Protein AF-A0A8J8J8D7-F1 (afdb_monomer_lite)

Radius of gyration: 16.43 Å; chains: 1; bounding box: 37×36×45 Å

pLDDT: mean 87.83, std 12.88, range [41.38, 97.94]

Foldseek 3Di:
DDAAEEADDLVLLLQCLPDPDLVPGPSNVVLVCLVVVNHAHEDEPVRLVVSLVVLCVSCVVNVHNVSSVVSSVSNVVRYDYDDDPDACLVVPVVCVVVVDSVVRDRDDD

Secondary structure (DSSP, 8-state):
-PPEEE---HHHHHHHHH-S-TTT-HHHHHHHHHHTTSEEEEE-HHHHHHHHHHHHHHHHHTT-HHHHHHHHHHHHHTEEE---S---TT-HHHHHHHS-GGGG-----

Sequence (109 aa):
MPKLKVVLDTSILISALKSRDVKRSPSWKILSLLSEDKLVNYGSKETIEEMKETLAIVGLLVGKPEKAKAIYHLVLNHTKRVSPRVQFEEDRELVKLVGHADDLTSSPP

Structure (mmCIF, N/CA/C/O backbone):
data_AF-A0A8J8J8D7-F1
#
_entry.id   AF-A0A8J8J8D7-F1
#
loop_
_atom_site.group_PDB
_atom_site.id
_atom_site.type_symbol
_atom_site.label_atom_id
_atom_site.label_alt_id
_atom_site.label_comp_id
_atom_site.label_asym_id
_atom_site.label_entity_id
_atom_site.label_seq_id
_atom_site.pdbx_PDB_ins_code
_atom_site.Cartn_x
_atom_site.Cartn_y
_atom_site.Cartn_z
_atom_site.occupancy
_atom_site.B_iso_or_equiv
_atom_site.auth_seq_id
_atom_site.auth_comp_id
_atom_site.auth_asym_id
_atom_site.auth_atom_id
_atom_site.pdbx_PDB_model_num
ATOM 1 N N . MET A 1 1 ? -8.206 -21.255 -2.842 1.00 66.69 1 MET A N 1
ATOM 2 C CA . MET A 1 1 ? -9.303 -20.450 -3.430 1.00 66.69 1 MET A CA 1
ATOM 3 C C . MET A 1 1 ? -8.712 -19.401 -4.362 1.00 66.69 1 MET A C 1
ATOM 5 O O . MET A 1 1 ? -7.584 -18.985 -4.109 1.00 66.69 1 MET A O 1
ATOM 9 N N . PRO A 1 2 ? -9.411 -18.997 -5.435 1.00 82.38 2 PRO A N 1
ATOM 10 C CA . PRO A 1 2 ? -8.967 -17.885 -6.270 1.00 82.38 2 PRO A CA 1
ATOM 11 C C . PRO A 1 2 ? -8.956 -16.583 -5.452 1.00 82.38 2 PRO A C 1
ATOM 13 O O . PRO A 1 2 ? -9.939 -16.265 -4.788 1.00 82.38 2 PRO A O 1
ATOM 16 N N . LYS A 1 3 ? -7.836 -15.853 -5.488 1.00 89.94 3 LYS A N 1
ATOM 17 C CA . LYS A 1 3 ? -7.692 -14.526 -4.868 1.00 89.94 3 LYS A CA 1
ATOM 18 C C . LYS A 1 3 ? -8.001 -13.450 -5.894 1.00 89.94 3 LYS A C 1
ATOM 20 O O . LYS A 1 3 ? -7.581 -13.570 -7.050 1.00 89.94 3 LYS A O 1
ATOM 25 N N . LEU A 1 4 ? -8.677 -12.385 -5.473 1.00 93.31 4 LEU A N 1
ATOM 26 C CA . LEU A 1 4 ? -8.870 -11.229 -6.339 1.00 93.31 4 LEU A CA 1
ATOM 27 C C . LEU A 1 4 ? -7.525 -10.497 -6.495 1.00 93.31 4 LEU A C 1
ATOM 29 O O . LEU A 1 4 ? -6.828 -10.216 -5.520 1.00 93.31 4 LEU A O 1
ATOM 33 N N . LYS A 1 5 ? -7.135 -10.254 -7.747 1.00 94.62 5 LYS A N 1
ATOM 34 C CA . LYS A 1 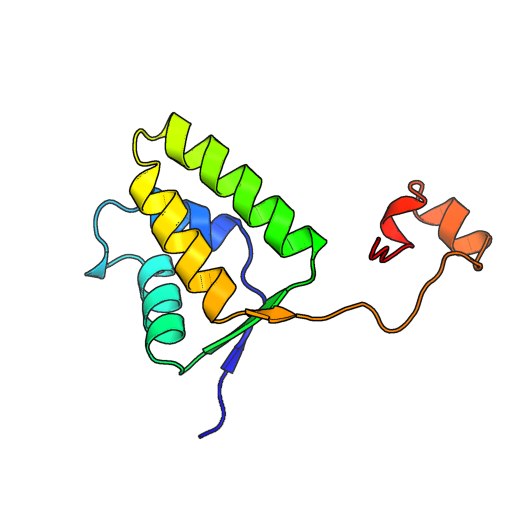5 ? -5.879 -9.593 -8.111 1.00 94.62 5 LYS A CA 1
ATOM 35 C C . LYS A 1 5 ? -6.131 -8.099 -8.228 1.00 94.62 5 LYS A C 1
ATOM 37 O O . LYS A 1 5 ? -7.033 -7.707 -8.962 1.00 94.62 5 LYS A O 1
ATOM 42 N N . VAL A 1 6 ? -5.347 -7.291 -7.527 1.00 95.38 6 VAL A N 1
ATOM 43 C CA . VAL A 1 6 ? -5.515 -5.834 -7.513 1.00 95.38 6 VAL A CA 1
ATOM 44 C C . VAL A 1 6 ? -4.177 -5.126 -7.673 1.00 95.38 6 VAL A C 1
ATOM 46 O O . VAL A 1 6 ? -3.134 -5.692 -7.358 1.00 95.38 6 VAL A O 1
ATOM 49 N N . VAL A 1 7 ? -4.230 -3.882 -8.137 1.00 94.69 7 VAL A N 1
ATOM 50 C CA . VAL A 1 7 ? -3.150 -2.903 -8.002 1.00 94.69 7 VAL A CA 1
ATOM 51 C C . VAL A 1 7 ? -3.717 -1.802 -7.122 1.00 94.69 7 VAL A C 1
ATOM 53 O O . VAL A 1 7 ? -4.676 -1.132 -7.505 1.00 94.69 7 VAL A O 1
ATOM 56 N N . LEU A 1 8 ? -3.220 -1.703 -5.894 1.00 95.12 8 LEU A N 1
ATOM 57 C CA . LEU A 1 8 ? -3.669 -0.685 -4.956 1.00 95.12 8 LEU A CA 1
ATOM 58 C C . LEU A 1 8 ? -3.022 0.645 -5.309 1.00 95.12 8 LEU A C 1
ATOM 60 O O . LEU A 1 8 ? -1.805 0.747 -5.354 1.00 95.12 8 LEU A O 1
ATOM 64 N N . ASP A 1 9 ? -3.850 1.661 -5.501 1.00 93.12 9 ASP A N 1
ATOM 65 C CA . ASP A 1 9 ? -3.385 3.032 -5.639 1.00 93.12 9 ASP A CA 1
ATOM 66 C C . ASP A 1 9 ? -3.067 3.655 -4.265 1.00 93.12 9 ASP A C 1
ATOM 68 O O . ASP A 1 9 ? -3.716 3.350 -3.251 1.00 93.12 9 ASP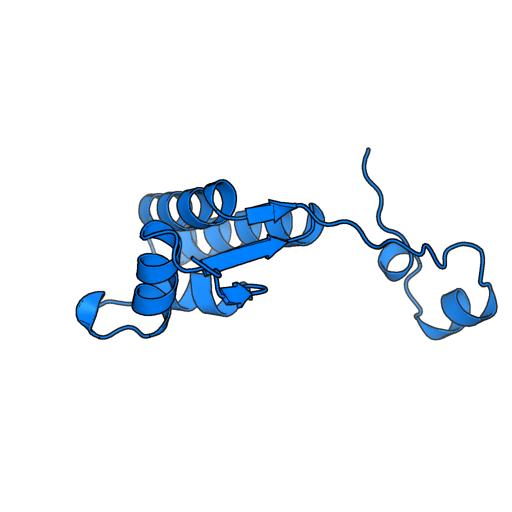 A O 1
ATOM 72 N N . THR A 1 10 ? -2.102 4.575 -4.226 1.00 92.75 10 THR A N 1
ATOM 73 C CA . THR A 1 10 ? -1.649 5.254 -3.002 1.00 92.75 10 THR A CA 1
ATOM 74 C C . THR A 1 10 ? -2.795 6.015 -2.317 1.00 92.75 10 THR A C 1
ATOM 76 O O . THR A 1 10 ? -2.862 6.071 -1.082 1.00 92.75 10 THR A O 1
ATOM 79 N N . SER A 1 11 ? -3.773 6.526 -3.079 1.00 94.75 11 SER A N 1
ATOM 80 C CA . SER A 1 11 ? -4.945 7.234 -2.538 1.00 94.75 11 SER A CA 1
ATOM 81 C C . SER A 1 11 ? -5.812 6.372 -1.608 1.00 94.75 11 SER A C 1
ATOM 83 O O . SER A 1 11 ? -6.370 6.888 -0.629 1.00 94.75 11 SER A O 1
ATOM 85 N N . ILE A 1 12 ? -5.882 5.053 -1.835 1.00 95.50 12 ILE A N 1
ATOM 86 C CA . ILE A 1 12 ? -6.600 4.115 -0.960 1.00 95.50 12 ILE A CA 1
ATOM 87 C C . ILE A 1 12 ? -5.908 4.036 0.401 1.00 95.50 12 ILE A C 1
ATOM 89 O O . ILE A 1 12 ? -6.573 4.062 1.441 1.00 95.50 12 ILE A O 1
ATOM 93 N N . LEU A 1 13 ? -4.576 4.004 0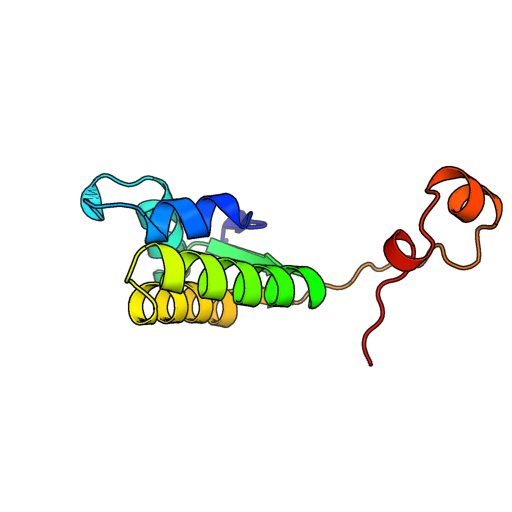.410 1.00 95.81 13 LEU A N 1
ATOM 94 C CA . LEU A 1 13 ? -3.782 3.922 1.634 1.00 95.81 13 LEU A CA 1
ATOM 95 C C . LEU A 1 13 ? -3.867 5.227 2.433 1.00 95.81 13 LEU A C 1
ATOM 97 O O . LEU A 1 13 ? -4.081 5.202 3.648 1.00 95.81 13 LEU A O 1
ATOM 101 N N . ILE A 1 14 ? -3.806 6.372 1.747 1.00 95.75 14 ILE A N 1
ATOM 102 C CA . ILE A 1 14 ? -4.012 7.698 2.349 1.00 95.75 14 ILE A CA 1
ATOM 103 C C . ILE A 1 14 ? -5.413 7.797 2.968 1.00 95.75 14 ILE A C 1
ATOM 105 O O . ILE A 1 14 ? -5.571 8.271 4.098 1.00 95.75 14 ILE A O 1
ATOM 109 N N . SER A 1 15 ? -6.435 7.320 2.259 1.00 96.06 15 SER A N 1
ATOM 110 C CA . SER A 1 15 ? -7.818 7.301 2.745 1.00 96.06 15 SER A CA 1
ATOM 111 C C . SER A 1 15 ? -7.971 6.426 3.995 1.00 96.06 15 SER A C 1
ATOM 113 O O . SER A 1 15 ? -8.601 6.838 4.975 1.00 96.06 15 SER A O 1
ATOM 115 N N . ALA A 1 16 ? -7.327 5.254 4.030 1.00 95.81 16 ALA A N 1
ATOM 116 C CA . ALA A 1 16 ? -7.289 4.401 5.219 1.00 95.81 16 ALA A CA 1
ATOM 117 C C . ALA A 1 16 ? -6.576 5.082 6.405 1.00 95.81 16 ALA A C 1
ATOM 119 O O . ALA A 1 16 ? -7.073 5.067 7.542 1.00 95.81 16 ALA A O 1
ATOM 120 N N . LEU A 1 17 ? -5.442 5.736 6.149 1.00 96.31 17 LEU A N 1
ATOM 121 C CA . LEU A 1 17 ? -4.668 6.466 7.150 1.00 96.31 17 LEU A CA 1
ATOM 122 C C . LEU A 1 17 ? -5.493 7.594 7.791 1.00 96.31 17 LEU A C 1
ATOM 124 O O . LEU A 1 17 ? -5.618 7.653 9.024 1.00 96.31 17 LEU A O 1
ATOM 128 N N . LYS A 1 18 ? -6.122 8.434 6.961 1.00 94.38 18 LYS A N 1
ATOM 129 C CA . LYS A 1 18 ? -6.933 9.588 7.385 1.00 94.38 18 LYS A CA 1
ATOM 130 C C . LYS A 1 18 ? -8.261 9.197 8.029 1.00 94.38 18 LYS A C 1
ATOM 132 O O . LYS A 1 18 ? -8.788 9.963 8.837 1.00 94.38 18 LYS A O 1
ATOM 137 N N . SER A 1 19 ? -8.780 8.007 7.732 1.00 94.06 19 SER A N 1
ATOM 138 C CA . SER A 1 19 ? -10.060 7.551 8.269 1.00 94.06 19 SER A CA 1
ATOM 139 C C . SER A 1 19 ? -10.105 7.564 9.806 1.00 94.06 19 SER A C 1
ATOM 141 O O . SER A 1 19 ? -9.163 7.132 10.488 1.00 94.06 19 SER A O 1
ATOM 143 N N . ARG A 1 20 ? -11.225 8.080 10.329 1.00 86.12 20 ARG A N 1
ATOM 144 C CA . ARG A 1 20 ? -11.567 8.132 11.758 1.00 86.12 20 ARG A CA 1
ATOM 145 C C . ARG A 1 20 ? -12.320 6.882 12.222 1.00 86.12 20 ARG A C 1
ATOM 147 O O . ARG A 1 20 ? -12.121 6.463 13.354 1.00 86.12 20 ARG A O 1
ATOM 154 N N . ASP A 1 21 ? -13.128 6.282 11.347 1.00 88.88 21 ASP A N 1
ATOM 155 C CA . ASP A 1 21 ? -13.904 5.068 11.624 1.00 88.88 21 ASP A CA 1
ATOM 156 C C . ASP A 1 21 ? -13.486 3.937 10.674 1.00 88.88 21 ASP A C 1
ATOM 158 O O . ASP A 1 21 ? -13.809 3.927 9.482 1.00 88.88 21 ASP A O 1
ATOM 162 N N . VAL A 1 22 ? -12.766 2.967 11.235 1.00 86.69 22 VAL A N 1
ATOM 163 C CA . VAL A 1 22 ? -12.254 1.787 10.528 1.00 86.69 22 VAL A CA 1
ATOM 164 C C . VAL A 1 22 ? -13.391 0.903 10.010 1.00 86.69 22 VAL A C 1
ATOM 166 O O . VAL A 1 22 ? -13.300 0.393 8.898 1.00 86.69 22 VAL A O 1
ATOM 169 N N . LYS A 1 23 ? -14.491 0.754 10.762 1.00 86.06 23 LYS A N 1
ATOM 170 C CA . LYS A 1 23 ? -15.578 -0.179 10.416 1.00 86.06 23 LYS A CA 1
ATOM 171 C C . LYS A 1 23 ? -16.382 0.296 9.207 1.00 86.06 23 LYS A C 1
ATOM 173 O O . LYS A 1 23 ? -16.895 -0.517 8.436 1.00 86.06 23 LYS A O 1
ATOM 178 N N . ARG A 1 24 ? -16.501 1.615 9.034 1.00 89.12 24 ARG A N 1
ATOM 179 C CA . ARG A 1 24 ? -17.265 2.225 7.934 1.00 89.12 24 ARG A CA 1
ATOM 180 C C . ARG A 1 24 ? -16.417 2.582 6.716 1.00 89.12 24 ARG A C 1
ATOM 182 O O . ARG A 1 24 ? -16.981 2.791 5.647 1.00 89.12 24 ARG A O 1
ATOM 189 N N . SER A 1 25 ? -15.092 2.626 6.844 1.00 93.12 25 SER A N 1
ATOM 190 C CA . SER A 1 25 ? -14.200 3.047 5.762 1.00 93.12 25 SER A CA 1
ATOM 191 C C . SER A 1 25 ? -14.058 1.987 4.660 1.00 93.12 25 SER A C 1
ATOM 193 O O . SER A 1 25 ? -13.571 0.888 4.935 1.00 93.12 25 SER A O 1
ATOM 195 N N . PRO A 1 26 ? -14.401 2.308 3.396 1.00 94.31 26 PRO A N 1
ATOM 196 C CA . PRO A 1 26 ? -14.169 1.410 2.264 1.00 94.31 26 PRO A CA 1
ATOM 197 C C . PRO A 1 26 ? -12.695 1.020 2.112 1.00 94.31 26 PRO A C 1
ATOM 199 O O . PRO A 1 26 ? -12.386 -0.145 1.883 1.00 94.31 26 PRO A O 1
ATOM 202 N N . SER A 1 27 ? -11.775 1.964 2.329 1.00 96.06 27 SER A N 1
ATOM 203 C CA . SER A 1 27 ? -10.335 1.701 2.269 1.00 96.06 27 SER A CA 1
ATOM 204 C C . SER A 1 27 ? -9.886 0.705 3.336 1.00 96.06 27 SER A C 1
ATOM 206 O O . SER A 1 27 ? -9.076 -0.169 3.050 1.00 96.06 27 SER A O 1
ATOM 208 N N . TRP A 1 28 ? -10.449 0.774 4.548 1.00 95.94 28 TRP A N 1
ATOM 209 C CA . TRP A 1 28 ? -10.162 -0.227 5.580 1.00 95.94 28 TRP A CA 1
ATOM 210 C C . TRP A 1 28 ? -10.742 -1.595 5.247 1.00 95.94 28 TRP A C 1
ATOM 212 O O . TRP A 1 28 ? -10.070 -2.586 5.496 1.00 95.94 28 TRP A O 1
ATOM 222 N N . LYS A 1 29 ? -11.922 -1.668 4.617 1.00 95.50 29 LYS A N 1
ATOM 223 C CA . LYS A 1 29 ? -12.463 -2.947 4.130 1.00 95.50 29 LYS A CA 1
ATOM 224 C C . LYS A 1 29 ? -11.520 -3.609 3.121 1.00 95.50 29 LYS A C 1
ATOM 226 O O . LYS A 1 29 ? -11.294 -4.809 3.213 1.00 95.50 29 LYS A O 1
ATOM 231 N N . ILE A 1 30 ? -10.933 -2.835 2.204 1.00 95.44 30 ILE A N 1
ATOM 232 C CA . ILE A 1 30 ? -9.931 -3.343 1.251 1.00 95.44 30 ILE A CA 1
ATOM 233 C C . ILE A 1 30 ? -8.700 -3.879 1.996 1.00 95.44 30 ILE A C 1
ATOM 235 O O . ILE A 1 30 ? -8.259 -4.992 1.722 1.00 95.44 30 ILE A O 1
ATOM 239 N N . LEU A 1 31 ? -8.178 -3.133 2.975 1.00 95.38 31 LEU A N 1
ATOM 240 C CA . LEU A 1 31 ? -7.035 -3.581 3.779 1.00 95.38 31 LEU A CA 1
ATOM 241 C C . LEU A 1 31 ? -7.348 -4.832 4.617 1.00 95.38 31 LEU A C 1
ATOM 243 O O . LEU A 1 31 ? -6.497 -5.710 4.731 1.00 95.38 31 LEU A O 1
ATOM 247 N N . SER A 1 32 ? -8.564 -4.959 5.153 1.00 95.12 32 SER A N 1
ATOM 248 C CA . SER A 1 32 ? -9.003 -6.171 5.853 1.00 95.12 32 SER A CA 1
ATOM 249 C C . SER A 1 32 ? -9.014 -7.380 4.921 1.00 95.12 32 SER A C 1
ATOM 251 O O . SER A 1 32 ? -8.429 -8.406 5.251 1.00 95.12 32 SER A O 1
ATOM 253 N N . LEU A 1 33 ? -9.574 -7.245 3.715 1.00 95.31 33 LEU A N 1
ATOM 254 C CA . LEU A 1 33 ? -9.559 -8.317 2.714 1.00 95.31 33 LEU A CA 1
ATOM 255 C C . LEU A 1 33 ? -8.135 -8.708 2.286 1.00 95.31 33 LEU A C 1
ATOM 257 O O . LEU A 1 33 ? -7.888 -9.875 1.983 1.00 95.31 33 LEU A O 1
ATOM 261 N N . LEU A 1 34 ? -7.205 -7.748 2.276 1.00 94.94 34 LEU A N 1
ATOM 262 C CA . LEU A 1 34 ? -5.787 -8.009 2.043 1.00 94.94 34 LEU A CA 1
ATOM 263 C C . LEU A 1 34 ? -5.181 -8.827 3.194 1.00 94.94 34 LEU A C 1
ATOM 265 O O . LEU A 1 34 ? -4.546 -9.842 2.935 1.00 94.94 34 LEU A O 1
ATOM 269 N N . SER A 1 35 ? -5.449 -8.446 4.449 1.00 94.75 35 SER A N 1
ATOM 270 C CA . SER A 1 35 ? -4.976 -9.176 5.640 1.00 94.75 35 SER A CA 1
ATOM 271 C C . SER A 1 35 ? -5.593 -10.570 5.808 1.00 94.75 35 SER A C 1
ATOM 273 O O . SER A 1 35 ? -4.981 -11.453 6.398 1.00 94.75 35 SER A O 1
ATOM 275 N N . GLU A 1 36 ? -6.800 -10.777 5.279 1.00 95.31 36 GLU A N 1
ATOM 276 C CA . GLU A 1 36 ? -7.511 -12.062 5.273 1.00 95.31 36 GLU A CA 1
ATOM 277 C C . GLU A 1 36 ? -7.088 -12.968 4.103 1.00 95.31 36 GLU A C 1
ATOM 279 O O . GLU A 1 36 ? -7.714 -14.001 3.866 1.00 95.31 36 GLU A O 1
ATOM 284 N N . ASP A 1 37 ? -6.066 -12.572 3.338 1.00 93.06 37 ASP A N 1
ATOM 285 C CA . ASP A 1 37 ? -5.529 -13.310 2.190 1.00 93.06 37 ASP A CA 1
ATOM 286 C C . ASP A 1 37 ? -6.553 -13.565 1.058 1.00 93.06 37 ASP A C 1
ATOM 288 O O . ASP A 1 37 ? -6.404 -14.462 0.221 1.00 93.06 37 ASP A O 1
ATOM 292 N N . LYS A 1 38 ? -7.611 -12.742 1.002 1.00 95.62 38 LYS A N 1
ATOM 293 C CA . LYS A 1 38 ? -8.648 -12.767 -0.049 1.00 95.62 38 LYS A CA 1
ATOM 294 C C . LYS A 1 38 ? -8.248 -11.947 -1.277 1.00 95.62 38 LYS A C 1
ATOM 296 O O . LYS A 1 38 ? -8.758 -12.187 -2.377 1.00 95.62 38 LYS A O 1
ATOM 301 N N . LEU A 1 39 ? -7.332 -10.996 -1.093 1.00 94.69 39 LEU A N 1
ATOM 302 C CA . LEU A 1 39 ? -6.734 -10.170 -2.140 1.00 94.69 39 LEU A CA 1
ATOM 303 C C . LEU A 1 39 ? -5.241 -10.457 -2.263 1.00 94.69 39 LEU A C 1
ATOM 305 O O . LEU A 1 39 ? -4.576 -10.786 -1.288 1.00 94.69 39 LEU A O 1
ATOM 309 N N . VAL A 1 40 ? -4.707 -10.259 -3.463 1.00 93.94 40 VAL A N 1
ATOM 310 C CA . VAL A 1 40 ? -3.265 -10.141 -3.687 1.00 93.94 40 VAL A CA 1
ATOM 311 C C . VAL A 1 40 ? -2.993 -8.827 -4.407 1.00 93.94 40 VAL A C 1
ATOM 313 O O . VAL A 1 40 ? -3.543 -8.583 -5.485 1.00 93.94 40 VAL A O 1
ATOM 316 N N . ASN A 1 41 ? -2.170 -7.978 -3.793 1.00 96.38 41 ASN A N 1
ATOM 317 C CA . ASN A 1 41 ? -1.728 -6.741 -4.419 1.00 96.38 41 ASN A CA 1
ATOM 318 C C . ASN A 1 41 ? -0.574 -7.033 -5.381 1.00 96.38 41 ASN A C 1
ATOM 320 O O . ASN A 1 41 ? 0.268 -7.883 -5.098 1.00 96.38 41 ASN A O 1
ATOM 324 N N . TYR A 1 42 ? -0.514 -6.319 -6.494 1.00 95.69 42 TYR A N 1
ATOM 325 C CA . TYR A 1 42 ? 0.630 -6.301 -7.392 1.00 95.69 42 TYR A CA 1
ATOM 326 C C . TYR A 1 42 ? 1.227 -4.901 -7.391 1.00 95.69 42 TYR A C 1
ATOM 328 O O . TYR A 1 42 ? 0.497 -3.917 -7.465 1.00 95.69 42 TYR A O 1
ATOM 336 N N . GLY A 1 43 ? 2.549 -4.826 -7.301 1.00 93.69 43 GLY A N 1
ATOM 337 C CA . GLY A 1 43 ? 3.275 -3.562 -7.299 1.00 93.69 43 GLY A CA 1
ATOM 338 C C . GLY A 1 43 ? 4.677 -3.746 -7.852 1.00 93.69 43 GLY A C 1
ATOM 339 O O . GLY A 1 43 ? 5.297 -4.795 -7.656 1.00 93.69 43 GLY A O 1
ATOM 340 N N . SER A 1 44 ? 5.160 -2.739 -8.567 1.00 91.50 44 SER A N 1
ATOM 341 C CA . SER A 1 44 ? 6.567 -2.635 -8.941 1.00 91.50 44 SER A CA 1
ATOM 342 C C . SER A 1 44 ? 7.413 -2.153 -7.760 1.00 91.50 44 SER A C 1
ATOM 344 O O . SER A 1 44 ? 6.880 -1.791 -6.707 1.00 91.50 44 SER A O 1
ATOM 346 N N . LYS A 1 45 ? 8.739 -2.151 -7.909 1.00 89.56 45 LYS A N 1
ATOM 347 C CA . LYS A 1 45 ? 9.630 -1.601 -6.880 1.00 89.56 45 LYS A CA 1
ATOM 348 C C . LYS A 1 45 ? 9.329 -0.114 -6.656 1.00 89.56 45 LYS A C 1
ATOM 350 O O . LYS A 1 45 ? 9.176 0.306 -5.515 1.00 89.56 45 LYS A O 1
ATOM 355 N N . GLU A 1 46 ? 9.178 0.620 -7.750 1.00 89.06 46 GLU A N 1
ATOM 356 C CA . GLU A 1 46 ? 8.959 2.064 -7.810 1.00 89.06 46 GLU A CA 1
ATOM 357 C C . GLU A 1 46 ? 7.640 2.431 -7.124 1.00 89.06 46 GLU A C 1
ATOM 359 O O . GLU A 1 46 ? 7.627 3.238 -6.203 1.00 89.06 46 GLU A O 1
ATOM 364 N N . THR A 1 47 ? 6.542 1.745 -7.468 1.00 91.56 47 THR A N 1
ATOM 365 C CA . THR A 1 47 ? 5.235 1.999 -6.830 1.00 91.56 47 THR A CA 1
ATOM 366 C C . THR A 1 47 ? 5.237 1.707 -5.324 1.00 91.56 47 THR A C 1
ATOM 368 O O . THR A 1 47 ? 4.605 2.425 -4.554 1.00 91.56 47 THR A O 1
ATOM 371 N N . ILE A 1 48 ? 5.964 0.683 -4.862 1.00 94.25 48 ILE A N 1
ATOM 372 C CA . ILE A 1 48 ? 6.091 0.384 -3.424 1.00 94.25 48 ILE A CA 1
ATOM 373 C C . ILE A 1 48 ? 6.909 1.472 -2.708 1.00 94.25 48 ILE A C 1
ATOM 375 O O . ILE A 1 48 ? 6.591 1.833 -1.572 1.00 94.25 48 ILE A O 1
ATOM 379 N N . GLU A 1 49 ? 7.957 1.983 -3.353 1.00 93.94 49 GLU A N 1
ATOM 380 C CA . GLU A 1 49 ? 8.806 3.054 -2.828 1.00 93.94 49 GLU A CA 1
ATOM 381 C C . GLU A 1 49 ? 8.032 4.376 -2.729 1.00 93.94 49 GLU A C 1
ATOM 383 O O . GLU A 1 49 ? 7.977 4.974 -1.652 1.00 93.94 49 GLU A O 1
ATOM 388 N N . GLU A 1 50 ? 7.291 4.740 -3.775 1.00 93.19 50 GLU A N 1
ATOM 389 C CA . GLU A 1 50 ? 6.399 5.903 -3.779 1.00 93.19 50 GLU A CA 1
ATOM 390 C C . GLU A 1 50 ? 5.329 5.806 -2.675 1.00 93.19 50 GLU A C 1
ATOM 392 O O . GLU A 1 50 ? 5.080 6.770 -1.939 1.00 93.19 50 GLU A O 1
ATOM 397 N N . MET A 1 51 ? 4.723 4.624 -2.487 1.00 96.12 51 MET A N 1
ATOM 398 C CA . MET A 1 51 ? 3.766 4.391 -1.400 1.00 96.12 51 MET A CA 1
ATOM 399 C C . MET A 1 51 ? 4.396 4.609 -0.024 1.00 96.12 51 MET A C 1
ATOM 401 O O . MET A 1 51 ? 3.753 5.194 0.853 1.00 96.12 51 MET A O 1
ATOM 405 N N . LYS A 1 52 ? 5.631 4.135 0.188 1.00 96.94 52 LYS A N 1
ATOM 406 C CA . LYS A 1 52 ? 6.363 4.297 1.452 1.00 96.94 52 LYS A CA 1
ATOM 407 C C . LYS A 1 52 ? 6.585 5.774 1.759 1.00 96.94 52 LYS A C 1
ATOM 409 O O . LYS A 1 52 ? 6.267 6.215 2.865 1.00 96.94 52 LYS A O 1
ATOM 414 N N . GLU A 1 53 ? 7.123 6.518 0.798 1.00 97.19 53 GLU A N 1
ATOM 415 C CA . GLU A 1 53 ? 7.432 7.940 0.950 1.00 97.19 53 GLU A CA 1
ATOM 416 C C . GLU A 1 53 ? 6.165 8.756 1.189 1.00 97.19 53 GLU A C 1
ATOM 418 O O . GLU A 1 53 ? 6.063 9.490 2.176 1.00 97.19 53 GLU A O 1
ATOM 423 N N . THR A 1 54 ? 5.147 8.542 0.357 1.00 96.94 54 THR A N 1
ATOM 424 C CA . THR A 1 54 ? 3.878 9.263 0.456 1.00 96.94 54 THR A CA 1
ATOM 425 C C . THR A 1 54 ? 3.180 8.990 1.786 1.00 96.94 54 THR A C 1
ATOM 427 O O . THR A 1 54 ? 2.719 9.919 2.455 1.00 96.94 54 THR A O 1
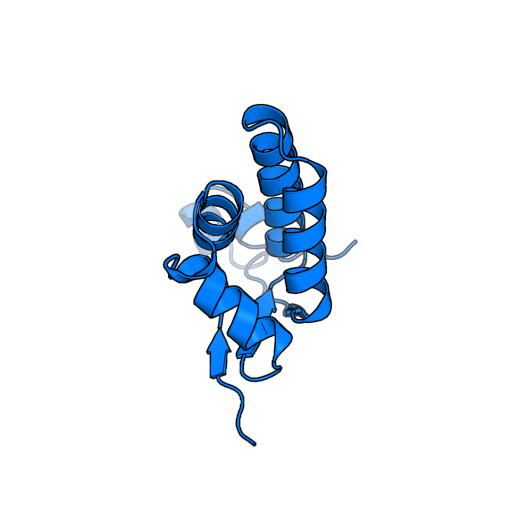ATOM 430 N N . LEU A 1 55 ? 3.117 7.728 2.226 1.00 97.12 55 LEU A N 1
ATOM 431 C CA . LEU A 1 55 ? 2.530 7.389 3.523 1.00 97.12 55 LEU A CA 1
ATOM 432 C C . LEU A 1 55 ? 3.329 7.964 4.689 1.00 97.12 55 LEU A C 1
ATOM 434 O O . LEU A 1 55 ? 2.713 8.406 5.659 1.00 97.12 55 LEU A O 1
ATOM 438 N N . ALA A 1 56 ? 4.661 7.983 4.615 1.00 97.38 56 ALA A N 1
ATOM 439 C CA . ALA A 1 56 ? 5.494 8.583 5.651 1.00 97.38 56 ALA A CA 1
ATOM 440 C C . ALA A 1 56 ? 5.221 10.091 5.773 1.00 97.38 56 ALA A C 1
ATOM 442 O O . ALA A 1 56 ? 4.905 10.564 6.866 1.00 97.38 56 ALA A O 1
ATOM 443 N N . ILE A 1 57 ? 5.245 10.823 4.652 1.00 97.94 57 ILE A N 1
ATOM 444 C CA . ILE A 1 57 ? 4.979 12.269 4.609 1.00 97.94 57 ILE A CA 1
ATOM 445 C C . ILE A 1 57 ? 3.576 12.569 5.141 1.00 97.94 57 ILE A C 1
ATOM 447 O O . ILE A 1 57 ? 3.409 13.351 6.080 1.00 97.94 57 ILE A O 1
ATOM 451 N N . VAL A 1 58 ? 2.547 11.912 4.597 1.00 97.44 58 VAL A N 1
ATOM 452 C CA . VAL A 1 58 ? 1.161 12.146 5.026 1.00 97.44 58 VAL A CA 1
ATOM 453 C C . VAL A 1 58 ? 0.955 11.714 6.478 1.00 97.44 58 VAL A C 1
ATOM 455 O O . VAL A 1 58 ? 0.239 12.389 7.214 1.00 97.44 58 VAL A O 1
ATOM 458 N N . GLY A 1 59 ? 1.587 10.621 6.911 1.00 97.56 59 GLY A N 1
ATOM 459 C CA . GLY A 1 59 ? 1.556 10.119 8.284 1.00 97.56 59 GLY A CA 1
ATOM 460 C C . GLY A 1 59 ? 2.069 11.135 9.292 1.00 97.56 59 GLY A C 1
ATOM 461 O O . GLY A 1 59 ? 1.419 11.337 10.319 1.00 97.56 59 GLY A O 1
ATOM 462 N N . LEU A 1 60 ? 3.174 11.811 8.980 1.00 97.81 60 LEU A N 1
ATOM 463 C CA . LEU A 1 60 ? 3.700 12.908 9.791 1.00 97.81 60 LEU A CA 1
ATOM 464 C C . LEU A 1 60 ? 2.733 14.099 9.810 1.00 97.81 60 LEU A C 1
ATOM 466 O O . LEU A 1 60 ? 2.369 14.563 10.888 1.00 97.81 60 LEU A O 1
ATOM 470 N N . LEU A 1 61 ? 2.236 14.529 8.643 1.00 97.31 61 LEU A N 1
ATOM 471 C CA . LEU A 1 61 ? 1.322 15.676 8.525 1.00 97.31 61 LEU A CA 1
ATOM 472 C C . LEU A 1 61 ? 0.010 15.500 9.303 1.00 97.31 61 LEU A C 1
ATOM 474 O O . LEU A 1 61 ? -0.533 16.469 9.827 1.00 97.31 61 LEU A O 1
ATOM 478 N N . VAL A 1 62 ? -0.517 14.275 9.386 1.00 95.75 62 VAL A N 1
ATOM 479 C CA . VAL A 1 62 ? -1.765 13.986 10.117 1.00 95.75 62 VAL A CA 1
ATOM 480 C C . VAL A 1 62 ? -1.535 13.516 11.557 1.00 95.75 62 VAL A C 1
ATOM 482 O O . VAL A 1 62 ? -2.501 13.137 12.223 1.00 95.75 62 VAL A O 1
ATOM 485 N N . GLY A 1 63 ? -0.283 13.495 12.031 1.00 96.56 63 GLY A N 1
ATOM 486 C CA . GLY A 1 63 ? 0.080 13.062 13.384 1.00 96.56 63 GLY A CA 1
ATOM 487 C C . GLY A 1 63 ? -0.144 11.568 13.650 1.00 96.56 63 GLY A C 1
ATOM 488 O O . GLY A 1 63 ? -0.451 11.180 14.774 1.00 96.56 63 GLY A O 1
ATOM 489 N N . LYS A 1 64 ? -0.050 10.714 12.62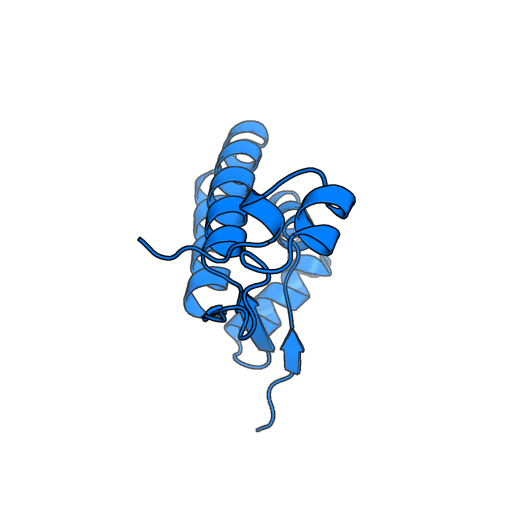0 1.00 96.56 64 LYS A N 1
ATOM 490 C CA . LYS A 1 64 ? -0.254 9.253 12.716 1.00 96.56 64 LYS A CA 1
ATOM 491 C C . LYS A 1 64 ? 0.862 8.433 12.032 1.00 96.56 64 LYS A C 1
ATOM 493 O O . LYS A 1 64 ? 0.541 7.555 11.223 1.00 96.56 64 LYS A O 1
ATOM 498 N N . PRO A 1 65 ? 2.152 8.661 12.343 1.00 97.19 65 PRO A N 1
ATOM 499 C CA . PRO A 1 65 ? 3.266 7.968 11.686 1.00 97.19 65 PRO A CA 1
ATOM 500 C C . PRO A 1 65 ? 3.235 6.445 11.890 1.00 97.19 65 PRO A C 1
ATOM 502 O O . PRO A 1 65 ? 3.379 5.696 10.927 1.00 97.19 65 PRO A O 1
ATOM 505 N N . GLU A 1 66 ? 2.933 5.965 13.101 1.00 97.31 66 GLU A N 1
ATOM 506 C CA . GLU A 1 66 ? 2.860 4.520 13.377 1.00 97.31 66 GLU A CA 1
ATOM 507 C C . GLU A 1 66 ? 1.738 3.827 12.596 1.00 97.31 66 GLU A C 1
ATOM 509 O O . GLU A 1 66 ? 1.904 2.720 12.084 1.00 97.31 66 GLU A O 1
ATOM 514 N N . LYS A 1 67 ? 0.597 4.507 12.423 1.00 95.56 67 LYS A N 1
ATOM 515 C CA . LYS A 1 67 ? -0.509 3.992 11.607 1.00 95.56 67 LYS A CA 1
ATOM 516 C C . LYS A 1 67 ? -0.117 3.920 10.131 1.00 95.56 67 LYS A C 1
ATOM 518 O O . LYS A 1 67 ? -0.456 2.945 9.467 1.00 95.56 67 LYS A O 1
ATOM 523 N N . ALA A 1 68 ? 0.589 4.929 9.622 1.00 97.50 68 ALA A N 1
ATOM 524 C CA . ALA A 1 68 ? 1.090 4.933 8.250 1.00 97.50 68 ALA A CA 1
ATOM 525 C C . ALA A 1 68 ? 2.074 3.779 8.013 1.00 97.50 68 ALA A C 1
ATOM 527 O O . ALA A 1 68 ? 1.921 3.026 7.052 1.00 97.50 68 ALA A O 1
ATOM 528 N N . LYS A 1 69 ? 3.009 3.575 8.948 1.00 97.81 69 LYS A N 1
ATOM 529 C CA . LYS A 1 69 ? 3.957 2.457 8.939 1.00 97.81 69 LYS A CA 1
ATOM 530 C C . LYS A 1 69 ? 3.248 1.099 8.952 1.00 97.81 69 LYS A C 1
ATOM 532 O O . LYS A 1 69 ? 3.596 0.224 8.163 1.00 97.81 69 LYS A O 1
ATOM 537 N N . ALA A 1 70 ? 2.228 0.928 9.795 1.00 96.69 70 ALA A N 1
ATOM 538 C CA . ALA A 1 70 ? 1.445 -0.307 9.857 1.00 96.69 70 ALA A CA 1
ATOM 539 C C . ALA A 1 70 ? 0.700 -0.600 8.542 1.00 96.69 70 ALA A C 1
ATOM 541 O O . ALA A 1 70 ? 0.729 -1.733 8.061 1.00 96.69 70 ALA A O 1
ATOM 542 N N . ILE A 1 71 ? 0.076 0.417 7.932 1.00 96.81 71 ILE A N 1
ATOM 543 C CA . ILE A 1 71 ? -0.592 0.282 6.627 1.00 96.81 71 ILE A CA 1
ATOM 544 C C . ILE A 1 71 ? 0.421 -0.109 5.547 1.00 96.81 71 ILE A C 1
ATOM 546 O O . ILE A 1 71 ? 0.169 -1.047 4.793 1.00 96.81 71 ILE A O 1
ATOM 550 N N . TYR A 1 72 ? 1.575 0.562 5.498 1.00 97.69 72 TYR A N 1
ATOM 551 C CA . TYR A 1 72 ? 2.627 0.245 4.535 1.00 97.69 72 TYR A CA 1
ATOM 552 C C . TYR A 1 72 ? 3.109 -1.205 4.671 1.00 97.69 72 TYR A C 1
ATOM 554 O O . TYR A 1 72 ? 3.143 -1.931 3.681 1.00 97.69 72 TYR A O 1
ATOM 562 N N . HIS A 1 73 ? 3.420 -1.663 5.888 1.00 97.38 73 HIS A N 1
ATOM 563 C CA . HIS A 1 73 ? 3.862 -3.043 6.100 1.00 97.38 73 HIS A CA 1
ATOM 564 C C . HIS A 1 73 ? 2.788 -4.072 5.750 1.00 97.38 73 HIS A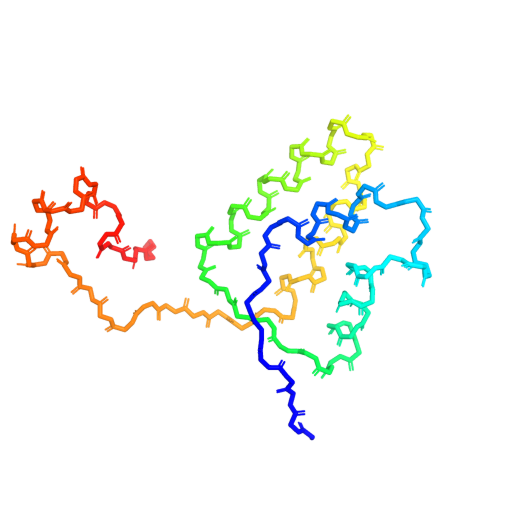 C 1
ATOM 566 O O . HIS A 1 73 ? 3.115 -5.112 5.182 1.00 97.38 73 HIS A O 1
ATOM 572 N N . LEU A 1 74 ? 1.514 -3.785 6.038 1.00 96.62 74 LEU A N 1
ATOM 573 C CA . LEU A 1 74 ? 0.417 -4.653 5.621 1.00 96.62 74 LEU A CA 1
ATOM 574 C C . LEU A 1 74 ? 0.406 -4.825 4.098 1.00 96.62 74 LEU A C 1
ATOM 576 O O . LEU A 1 74 ? 0.352 -5.955 3.616 1.00 96.62 74 LEU A O 1
ATOM 580 N N . VAL A 1 75 ? 0.492 -3.722 3.350 1.00 96.12 75 VAL A N 1
ATOM 581 C CA . VAL A 1 75 ? 0.516 -3.757 1.883 1.00 96.12 75 VAL A CA 1
ATOM 582 C C . VAL A 1 75 ? 1.762 -4.474 1.380 1.00 96.12 75 VAL A C 1
ATOM 584 O O . VAL A 1 75 ? 1.641 -5.402 0.584 1.00 96.12 75 VAL A O 1
ATOM 587 N N . LEU A 1 76 ? 2.943 -4.109 1.880 1.00 95.75 76 LEU A N 1
ATOM 588 C CA . LEU A 1 76 ? 4.221 -4.700 1.484 1.00 95.75 76 LEU A CA 1
ATOM 589 C C . LEU A 1 76 ? 4.217 -6.227 1.637 1.00 95.75 76 LEU A C 1
ATOM 591 O O . LEU A 1 76 ? 4.595 -6.934 0.706 1.00 95.75 76 LEU A O 1
ATOM 595 N N . ASN A 1 77 ? 3.731 -6.733 2.773 1.00 94.94 77 ASN A N 1
ATOM 596 C CA . ASN A 1 77 ? 3.703 -8.167 3.072 1.00 94.94 77 ASN A CA 1
ATOM 597 C C . ASN A 1 77 ? 2.734 -8.958 2.176 1.00 94.94 77 ASN A C 1
ATOM 599 O O . ASN A 1 77 ? 2.898 -10.165 2.021 1.00 94.94 77 ASN A O 1
ATOM 603 N N . HIS A 1 78 ? 1.749 -8.289 1.574 1.00 94.75 78 HIS A N 1
ATOM 604 C CA . HIS A 1 78 ? 0.745 -8.902 0.696 1.00 94.75 78 HIS A CA 1
ATOM 605 C C . HIS A 1 78 ? 0.875 -8.434 -0.762 1.00 94.75 78 HIS A C 1
ATOM 607 O O . HIS A 1 78 ? -0.056 -8.592 -1.560 1.00 94.75 78 HIS A O 1
ATOM 613 N N . THR A 1 79 ? 2.026 -7.857 -1.121 1.00 95.31 79 THR A N 1
ATOM 614 C CA . THR A 1 79 ? 2.317 -7.415 -2.484 1.00 95.31 79 THR A CA 1
ATOM 615 C C . THR A 1 79 ? 3.197 -8.425 -3.200 1.00 95.31 79 THR A C 1
ATOM 617 O O . THR A 1 79 ? 4.320 -8.719 -2.792 1.00 95.31 79 THR A O 1
ATOM 620 N N . LYS A 1 80 ? 2.706 -8.922 -4.331 1.00 95.31 80 LYS A N 1
ATOM 621 C CA . LYS A 1 80 ? 3.498 -9.671 -5.294 1.00 95.31 80 LYS A CA 1
ATOM 622 C C . LYS A 1 80 ? 4.213 -8.688 -6.215 1.00 95.31 80 LYS A C 1
ATOM 624 O O . LYS A 1 80 ? 3.573 -7.948 -6.961 1.00 95.31 80 LYS A O 1
ATOM 629 N N . ARG A 1 81 ? 5.545 -8.699 -6.164 1.00 92.88 81 ARG A N 1
ATOM 630 C CA . ARG A 1 81 ? 6.367 -7.842 -7.020 1.00 92.88 81 ARG A CA 1
ATOM 631 C C . ARG A 1 81 ? 6.192 -8.203 -8.488 1.00 92.88 81 ARG A C 1
ATOM 633 O O . ARG A 1 81 ? 6.173 -9.385 -8.840 1.00 92.88 81 ARG A O 1
ATOM 640 N N . VAL A 1 82 ? 6.083 -7.179 -9.321 1.00 90.44 82 VAL A N 1
ATOM 641 C CA . VAL A 1 82 ? 6.051 -7.298 -10.779 1.00 90.44 82 VAL A CA 1
ATOM 642 C C . VAL A 1 82 ? 7.029 -6.323 -11.402 1.00 90.44 82 VAL A C 1
ATOM 644 O O . VAL A 1 82 ? 7.268 -5.248 -10.865 1.00 90.44 82 VAL A O 1
ATOM 647 N N . SER A 1 83 ? 7.574 -6.710 -12.544 1.00 81.62 83 SER A N 1
ATOM 648 C CA . SER A 1 83 ? 8.334 -5.835 -13.423 1.00 81.62 83 SER A CA 1
ATOM 649 C C . SER A 1 83 ? 7.668 -5.826 -14.800 1.00 81.62 83 SER A C 1
ATOM 651 O O . SER A 1 83 ? 7.090 -6.847 -15.210 1.00 81.62 83 SER A O 1
ATOM 653 N N . PRO A 1 84 ? 7.717 -4.699 -15.525 1.00 73.50 84 PRO A N 1
ATOM 654 C CA . PRO A 1 84 ? 7.424 -4.677 -16.949 1.00 73.50 84 PRO A CA 1
ATOM 655 C C . PRO A 1 84 ? 8.243 -5.748 -17.678 1.00 73.50 84 PRO A C 1
ATOM 657 O O . PRO A 1 84 ? 9.400 -6.003 -17.352 1.00 73.50 84 PRO A O 1
ATOM 660 N N . ARG A 1 85 ? 7.616 -6.431 -18.640 1.00 71.50 85 ARG A N 1
ATOM 661 C CA . ARG A 1 85 ? 8.293 -7.449 -19.466 1.00 71.50 85 ARG A CA 1
ATOM 662 C C . ARG A 1 85 ? 8.977 -6.862 -20.693 1.00 71.50 85 ARG A C 1
ATOM 664 O O . ARG A 1 85 ? 9.781 -7.545 -21.312 1.00 71.50 85 ARG A O 1
ATOM 671 N N . VAL A 1 86 ? 8.584 -5.653 -21.073 1.00 70.69 86 VAL A N 1
ATOM 672 C CA . VAL A 1 86 ? 9.033 -4.974 -22.282 1.00 70.69 86 VAL A CA 1
ATOM 673 C C . VAL A 1 86 ? 9.658 -3.664 -21.838 1.00 70.69 86 VAL A C 1
ATOM 675 O O . VAL A 1 86 ? 9.032 -2.917 -21.088 1.00 70.69 86 VAL A O 1
ATOM 678 N N . GLN A 1 87 ? 10.892 -3.441 -22.271 1.00 68.94 87 GLN A N 1
ATOM 679 C CA . GLN A 1 87 ? 11.609 -2.183 -22.129 1.00 68.94 87 GLN A CA 1
ATOM 680 C C . GLN A 1 87 ? 11.560 -1.487 -23.486 1.00 68.94 87 GLN A C 1
ATOM 682 O O . GLN A 1 87 ? 11.738 -2.134 -24.518 1.00 68.94 87 GLN A O 1
ATOM 687 N N . PHE A 1 88 ? 11.274 -0.189 -23.489 1.00 73.19 88 PHE A N 1
ATOM 688 C CA . PHE A 1 88 ? 11.117 0.597 -24.719 1.00 73.19 88 PHE A CA 1
ATOM 689 C C . PHE A 1 88 ? 12.279 1.575 -24.924 1.00 73.19 88 PHE A C 1
ATOM 691 O O . PHE A 1 88 ? 12.206 2.481 -25.747 1.00 73.19 88 PHE A O 1
ATOM 698 N N . GLU A 1 89 ? 13.362 1.374 -24.178 1.00 69.44 89 GLU A N 1
ATOM 699 C CA . GLU A 1 89 ? 14.563 2.212 -24.152 1.00 69.44 89 GLU A CA 1
ATOM 700 C C . GLU A 1 89 ? 15.224 2.322 -25.537 1.00 69.44 89 GLU A C 1
ATOM 702 O O . GLU A 1 89 ? 15.805 3.349 -25.886 1.00 69.44 89 GLU A O 1
ATOM 707 N N . GLU A 1 90 ? 15.090 1.277 -26.356 1.00 71.69 90 GLU A N 1
ATOM 708 C CA . GLU A 1 90 ? 15.638 1.218 -27.713 1.00 71.69 90 GLU A CA 1
ATOM 709 C C . GLU A 1 90 ? 14.707 1.837 -28.778 1.00 71.69 90 GLU A C 1
ATOM 711 O O . GLU A 1 90 ? 15.147 2.108 -29.900 1.00 71.69 90 GLU A O 1
ATOM 716 N N . ASP A 1 91 ? 13.440 2.120 -28.445 1.00 79.44 91 ASP A N 1
ATOM 717 C CA . ASP A 1 91 ? 12.475 2.727 -29.367 1.00 79.44 91 ASP A CA 1
ATOM 718 C C . ASP A 1 91 ? 12.603 4.258 -29.365 1.00 79.44 91 ASP A C 1
ATOM 720 O O . ASP A 1 91 ? 11.980 4.991 -28.593 1.00 79.44 91 ASP A O 1
ATOM 724 N N . ARG A 1 92 ? 13.434 4.756 -30.284 1.00 74.50 92 ARG A N 1
ATOM 725 C CA . ARG A 1 92 ? 13.739 6.188 -30.429 1.00 74.50 92 ARG A CA 1
ATOM 726 C C . ARG A 1 92 ? 12.522 7.055 -30.751 1.00 74.50 92 ARG A C 1
ATOM 728 O O . ARG A 1 92 ? 12.577 8.258 -30.485 1.00 74.50 92 ARG A O 1
ATOM 735 N N . GLU A 1 93 ? 11.474 6.505 -31.365 1.00 82.25 93 GLU A N 1
ATOM 736 C CA . GLU A 1 93 ? 10.247 7.263 -31.623 1.00 82.25 93 GLU A CA 1
ATOM 737 C C . GLU A 1 93 ? 9.414 7.376 -30.349 1.00 82.25 93 GLU A C 1
ATOM 739 O O . GLU A 1 93 ? 8.984 8.479 -30.007 1.00 82.25 93 GLU A O 1
ATOM 744 N N . LEU A 1 94 ? 9.284 6.285 -29.587 1.00 75.75 94 LEU A N 1
ATOM 745 C CA . LEU A 1 94 ? 8.607 6.311 -28.289 1.00 75.75 94 LEU A CA 1
ATOM 746 C C . LEU A 1 94 ? 9.304 7.244 -27.290 1.00 75.75 94 LEU A C 1
ATOM 748 O O . LEU A 1 94 ? 8.633 8.041 -26.637 1.00 75.75 94 LEU A O 1
ATOM 752 N N . VAL A 1 95 ? 10.640 7.221 -27.223 1.00 74.31 95 VAL A N 1
ATOM 753 C CA . VAL A 1 95 ? 11.440 8.130 -26.373 1.00 74.31 95 VAL A CA 1
ATOM 754 C C . VAL A 1 95 ? 11.140 9.597 -26.669 1.00 74.31 95 VAL A C 1
ATOM 756 O O . VAL A 1 95 ? 10.982 10.402 -25.751 1.00 74.31 95 VAL A O 1
ATOM 759 N N . LYS A 1 96 ? 11.005 9.954 -27.950 1.00 77.12 96 LYS A N 1
ATOM 760 C CA . LYS A 1 96 ? 10.652 11.321 -28.352 1.00 77.12 96 LYS A CA 1
ATOM 761 C C . LYS A 1 96 ? 9.220 11.700 -27.977 1.00 77.12 96 LYS A C 1
ATOM 763 O O . LYS A 1 96 ? 8.977 12.872 -27.705 1.00 77.12 96 LYS A O 1
ATOM 768 N N . LEU A 1 97 ? 8.289 10.745 -27.992 1.00 82.12 97 LEU A N 1
ATOM 769 C CA . LEU A 1 97 ? 6.872 10.983 -27.702 1.00 82.12 97 LEU A CA 1
ATOM 770 C C . LEU A 1 97 ? 6.576 11.091 -26.203 1.00 82.12 97 LEU A C 1
ATOM 772 O O . LEU A 1 97 ? 5.756 11.918 -25.814 1.00 82.12 97 LEU A O 1
ATOM 776 N N . VAL A 1 98 ? 7.227 10.276 -25.371 1.00 76.75 98 VAL A N 1
ATOM 777 C CA . VAL A 1 98 ? 6.982 10.246 -23.918 1.00 76.75 98 VAL A CA 1
ATOM 778 C C . VAL A 1 98 ? 7.609 11.446 -23.204 1.00 76.75 98 VAL A C 1
ATOM 780 O O . VAL A 1 98 ? 7.101 11.888 -22.179 1.00 76.75 98 VAL A O 1
ATOM 783 N N . GLY A 1 99 ? 8.675 12.033 -23.753 1.00 66.69 99 GLY A N 1
ATOM 784 C CA . GLY A 1 99 ? 9.276 13.264 -23.223 1.00 66.69 99 GLY A CA 1
ATOM 785 C C . GLY A 1 99 ? 10.113 13.077 -21.949 1.00 66.69 99 GLY A C 1
ATOM 786 O O . GLY A 1 99 ? 10.925 13.947 -21.637 1.00 66.69 99 GLY A O 1
ATOM 787 N N . HIS A 1 100 ? 9.995 11.929 -21.275 1.00 66.31 100 HIS A N 1
ATOM 788 C CA . HIS A 1 100 ? 10.825 11.507 -20.147 1.00 66.31 100 HIS A CA 1
ATOM 789 C C . HIS A 1 100 ? 11.308 10.067 -20.358 1.00 66.31 100 HIS A C 1
ATOM 791 O O . HIS A 1 100 ? 10.513 9.137 -20.449 1.00 66.31 100 HIS A O 1
ATOM 797 N N . ALA A 1 101 ? 12.626 9.880 -20.468 1.00 65.19 101 ALA A N 1
ATOM 798 C CA . ALA A 1 101 ? 13.221 8.568 -20.737 1.00 65.19 101 ALA A CA 1
ATOM 799 C C . ALA A 1 101 ? 13.019 7.576 -19.579 1.00 65.19 101 ALA A C 1
ATOM 801 O O . ALA A 1 101 ? 12.907 6.377 -19.817 1.00 65.19 101 ALA A O 1
ATOM 802 N N . ASP A 1 102 ? 12.918 8.079 -18.347 1.00 65.69 102 ASP A N 1
ATOM 803 C CA . ASP A 1 102 ? 12.765 7.256 -17.144 1.00 65.69 102 ASP A CA 1
ATOM 804 C C . ASP A 1 102 ? 11.456 6.448 -17.163 1.00 65.69 102 ASP A C 1
ATOM 806 O O . ASP A 1 102 ? 11.444 5.303 -16.715 1.00 65.69 102 ASP A O 1
ATOM 810 N N . ASP A 1 103 ? 10.403 6.981 -17.795 1.00 65.69 103 ASP A N 1
ATOM 811 C CA . ASP A 1 103 ? 9.096 6.326 -17.963 1.00 65.69 103 ASP A CA 1
ATOM 812 C C . ASP A 1 103 ? 9.124 5.144 -18.952 1.00 65.69 103 ASP A C 1
ATOM 814 O O . ASP A 1 103 ? 8.160 4.381 -19.058 1.00 65.69 103 ASP A O 1
ATOM 818 N N . LEU A 1 104 ? 10.224 4.981 -19.694 1.00 67.00 104 LEU A N 1
ATOM 819 C CA . LEU A 1 104 ? 10.442 3.884 -20.644 1.00 67.00 104 LEU A CA 1
ATOM 820 C C . LEU A 1 104 ? 11.340 2.781 -20.087 1.00 67.00 104 LEU A C 1
ATOM 822 O O . LEU A 1 104 ? 11.494 1.734 -20.727 1.00 67.00 104 LEU A O 1
ATOM 826 N N . THR A 1 105 ? 11.901 3.014 -18.902 1.00 60.97 105 THR A N 1
ATOM 827 C CA . THR A 1 105 ? 12.785 2.085 -18.208 1.00 60.97 105 THR A CA 1
ATOM 828 C C . THR A 1 105 ? 12.049 1.466 -17.023 1.00 60.97 105 THR A C 1
ATOM 830 O O . THR A 1 105 ? 11.190 2.075 -16.388 1.00 60.97 105 THR A O 1
ATOM 833 N N . SER A 1 106 ? 12.408 0.236 -16.677 1.00 58.03 106 SER A N 1
ATOM 834 C CA . SER A 1 106 ? 12.102 -0.317 -15.358 1.00 58.03 106 SER A CA 1
ATOM 835 C C . SER A 1 106 ? 13.412 -0.795 -14.770 1.00 58.03 106 SER A C 1
ATOM 837 O O . SER A 1 106 ? 13.793 -1.950 -14.965 1.00 58.03 106 SER A O 1
ATOM 839 N N . SER A 1 107 ? 14.156 0.113 -14.152 1.00 46.56 107 SER A N 1
ATOM 840 C CA . SER A 1 107 ? 15.487 -0.201 -13.640 1.00 46.56 107 SER A CA 1
ATOM 841 C C . SER A 1 107 ? 15.395 -0.864 -12.259 1.00 46.56 107 SER A C 1
ATOM 843 O O . SER A 1 107 ? 15.028 -0.194 -11.291 1.00 46.56 107 SER A O 1
ATOM 845 N N . PRO A 1 108 ? 15.778 -2.144 -12.070 1.00 41.38 108 PRO A N 1
ATOM 846 C CA . PRO A 1 108 ? 16.366 -2.541 -10.802 1.00 41.38 108 PRO A CA 1
ATOM 847 C C . PRO A 1 108 ? 17.850 -2.099 -10.760 1.00 41.38 108 PRO A C 1
ATOM 849 O O . PRO A 1 108 ? 18.441 -1.864 -11.814 1.00 41.38 108 PRO A O 1
ATOM 852 N N . PRO A 1 109 ? 18.435 -1.948 -9.556 1.00 42.03 109 PRO A N 1
ATOM 853 C CA . PRO A 1 109 ? 19.851 -1.621 -9.374 1.00 42.03 109 PRO A CA 1
ATOM 854 C C . PRO A 1 109 ? 20.778 -2.749 -9.839 1.00 42.03 109 PRO A C 1
ATOM 856 O O . PRO A 1 109 ? 20.326 -3.920 -9.839 1.00 42.03 109 PRO A O 1
#